Protein AF-A0A7C5J4J4-F1 (afdb_monomer)

Structure (mmCIF, N/CA/C/O backbone):
data_AF-A0A7C5J4J4-F1
#
_entry.id   AF-A0A7C5J4J4-F1
#
loop_
_atom_site.group_PDB
_atom_site.id
_atom_site.type_symbol
_atom_site.label_atom_id
_atom_site.label_alt_id
_atom_site.label_comp_id
_atom_site.label_asym_id
_atom_site.label_entity_id
_atom_site.label_seq_id
_atom_site.pdbx_PDB_ins_code
_atom_site.Cartn_x
_atom_site.Cartn_y
_atom_site.Cartn_z
_atom_site.occupancy
_atom_site.B_iso_or_equiv
_atom_site.auth_seq_id
_atom_site.auth_comp_id
_atom_site.auth_asym_id
_atom_site.auth_atom_id
_atom_site.pdbx_PDB_model_num
ATOM 1 N N . MET A 1 1 ? -58.102 -37.215 -26.855 1.00 43.25 1 MET A N 1
ATOM 2 C CA . MET A 1 1 ? -56.706 -36.743 -26.993 1.00 43.25 1 MET A CA 1
ATOM 3 C C . MET A 1 1 ? -56.483 -35.644 -25.962 1.00 43.25 1 MET A C 1
ATOM 5 O O . MET A 1 1 ? -57.198 -34.654 -25.987 1.00 43.25 1 MET A O 1
ATOM 9 N N . SER A 1 2 ? -55.624 -35.894 -24.970 1.00 41.25 2 SER A N 1
ATOM 10 C CA . SER A 1 2 ? -55.478 -35.087 -23.745 1.00 41.25 2 SER A CA 1
ATOM 11 C C . SER A 1 2 ? -54.616 -33.830 -23.929 1.00 41.25 2 SER A C 1
ATOM 13 O O . SER A 1 2 ? -53.498 -33.960 -24.422 1.00 41.25 2 SER A O 1
ATOM 15 N N . PRO A 1 3 ? -55.024 -32.660 -23.399 1.00 44.50 3 PRO A N 1
ATOM 16 C CA . PRO A 1 3 ? -54.128 -31.545 -23.130 1.00 44.50 3 PRO A CA 1
ATOM 17 C C . PRO A 1 3 ? -53.695 -31.617 -21.657 1.00 44.50 3 PRO A C 1
ATOM 19 O O . PRO A 1 3 ? -54.362 -31.111 -20.761 1.00 44.50 3 PRO A O 1
ATOM 22 N N . ARG A 1 4 ? -52.603 -32.326 -21.369 1.00 52.69 4 ARG A N 1
ATOM 23 C CA . ARG A 1 4 ? -52.049 -32.449 -20.006 1.00 52.69 4 ARG A CA 1
ATOM 24 C C . ARG A 1 4 ? -50.530 -32.305 -20.010 1.00 52.69 4 ARG A C 1
ATOM 26 O O . ARG A 1 4 ? -49.845 -33.197 -19.538 1.00 52.69 4 ARG A O 1
ATOM 33 N N . ARG A 1 5 ? -49.978 -31.220 -20.563 1.00 50.59 5 ARG A N 1
ATOM 34 C CA . ARG A 1 5 ? -48.541 -30.895 -20.423 1.00 50.59 5 ARG A CA 1
ATOM 35 C C . ARG A 1 5 ? -48.272 -29.400 -20.607 1.00 50.59 5 ARG A C 1
ATOM 37 O O . ARG A 1 5 ? -47.674 -29.035 -21.600 1.00 50.59 5 ARG A O 1
ATOM 44 N N . LEU A 1 6 ? -48.720 -28.533 -19.698 1.00 50.38 6 LEU A N 1
ATOM 45 C CA . LEU A 1 6 ? -48.271 -27.124 -19.698 1.00 50.38 6 LEU A CA 1
ATOM 46 C C . LEU A 1 6 ? -48.211 -26.464 -18.304 1.00 50.38 6 LEU A C 1
ATOM 48 O O . LEU A 1 6 ? -47.882 -25.291 -18.211 1.00 50.38 6 LEU A O 1
ATOM 52 N N . ALA A 1 7 ? -48.469 -27.190 -17.210 1.00 51.06 7 ALA A N 1
ATOM 53 C CA . ALA A 1 7 ? -48.623 -26.584 -15.877 1.00 51.06 7 ALA A CA 1
ATOM 54 C C . ALA A 1 7 ? -47.520 -26.938 -14.859 1.00 51.06 7 ALA A C 1
ATOM 56 O O . ALA A 1 7 ? -47.720 -26.753 -13.665 1.00 51.06 7 ALA A O 1
ATOM 57 N N . ALA A 1 8 ? -46.375 -27.476 -15.294 1.00 49.94 8 ALA A N 1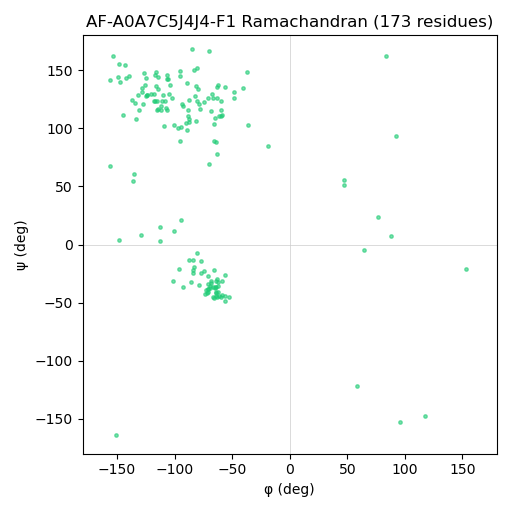
ATOM 58 C CA . ALA A 1 8 ? -45.341 -27.973 -14.371 1.00 49.94 8 ALA A CA 1
ATOM 59 C C . ALA A 1 8 ? -43.920 -27.450 -14.647 1.00 49.94 8 ALA A C 1
ATOM 61 O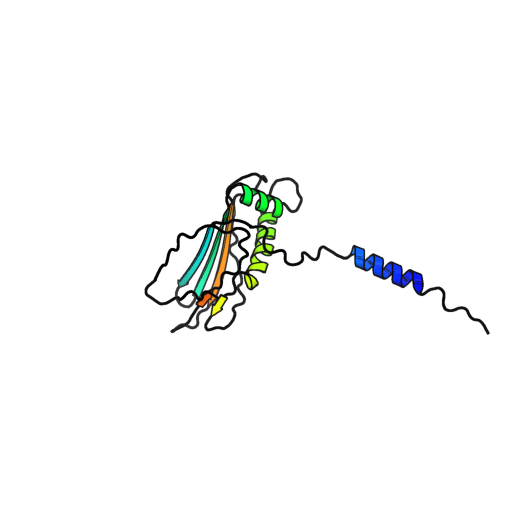 O . ALA A 1 8 ? -42.973 -27.929 -14.036 1.00 49.94 8 ALA A O 1
ATOM 62 N N . VAL A 1 9 ? -43.750 -26.484 -15.555 1.00 51.06 9 VAL A N 1
ATOM 63 C CA . VAL A 1 9 ? -42.422 -25.904 -15.854 1.00 51.06 9 VAL A CA 1
ATOM 64 C C . VAL A 1 9 ? -42.188 -24.603 -15.071 1.00 51.06 9 VAL A C 1
ATOM 66 O O . VAL A 1 9 ? -41.053 -24.223 -14.801 1.00 51.06 9 VAL A O 1
ATOM 69 N N . THR A 1 10 ? -43.261 -23.951 -14.623 1.00 53.16 10 THR A N 1
ATOM 70 C CA . THR A 1 10 ? -43.220 -22.622 -14.003 1.00 53.16 10 THR A CA 1
ATOM 71 C C . THR A 1 10 ? -42.603 -22.567 -12.594 1.00 53.16 10 THR A C 1
ATOM 73 O O . THR A 1 10 ? -41.836 -21.640 -12.352 1.00 53.16 10 THR A O 1
ATOM 76 N N . PRO A 1 11 ? -42.844 -23.509 -11.654 1.00 50.69 11 PRO A N 1
ATOM 77 C CA . PRO A 1 11 ? -42.285 -23.364 -10.306 1.00 50.69 11 PRO A CA 1
ATOM 78 C C . PRO A 1 11 ? -40.788 -23.708 -10.234 1.00 50.69 11 PRO A C 1
ATOM 80 O O . PRO A 1 11 ? -40.090 -23.183 -9.371 1.00 50.69 11 PRO A O 1
ATOM 83 N N . LEU A 1 12 ? -40.272 -24.536 -11.153 1.00 51.22 12 LEU A N 1
ATOM 84 C CA . LEU A 1 12 ? -38.855 -24.917 -11.176 1.00 51.22 12 LEU A CA 1
ATOM 85 C C . LEU A 1 12 ? -37.959 -23.744 -11.607 1.00 51.22 12 LEU A C 1
ATOM 87 O O . LEU A 1 12 ? -36.898 -23.539 -11.031 1.00 51.22 12 LEU A O 1
ATOM 91 N N . LEU A 1 13 ? -38.412 -22.935 -12.572 1.00 52.56 13 LEU A N 1
ATOM 92 C CA . LEU A 1 13 ? -37.690 -21.746 -13.041 1.00 52.56 13 LEU A CA 1
ATOM 93 C C . LEU A 1 13 ? -37.633 -20.629 -11.989 1.00 52.56 13 LEU A C 1
ATOM 95 O O . LEU A 1 13 ? -36.622 -19.935 -11.907 1.00 52.56 13 LEU A O 1
ATOM 99 N N . ILE A 1 14 ? -38.674 -20.497 -11.157 1.00 58.03 14 ILE A N 1
ATOM 100 C CA . ILE A 1 14 ? -38.716 -19.537 -10.039 1.00 58.03 14 ILE A CA 1
ATOM 101 C C . ILE A 1 14 ? -37.804 -20.005 -8.897 1.00 58.03 14 ILE A C 1
ATOM 103 O O . ILE A 1 14 ? -37.047 -19.211 -8.345 1.00 58.03 14 ILE A O 1
ATOM 107 N N . ALA A 1 15 ? -37.821 -21.301 -8.571 1.00 56.66 15 ALA A N 1
ATOM 108 C CA . ALA A 1 15 ? -36.940 -21.859 -7.548 1.00 56.66 15 ALA A CA 1
ATOM 109 C C . ALA A 1 15 ? -35.456 -21.770 -7.949 1.00 56.66 15 ALA A C 1
ATOM 111 O O . ALA A 1 15 ? -34.613 -21.486 -7.104 1.00 56.66 15 ALA A O 1
ATOM 112 N N . LEU A 1 16 ? -35.138 -21.948 -9.238 1.00 54.12 16 LEU A N 1
ATOM 113 C CA . LEU A 1 16 ? -33.765 -21.837 -9.736 1.00 54.12 16 LEU A CA 1
ATOM 114 C C . LEU A 1 16 ? -33.256 -20.384 -9.725 1.00 54.12 16 LEU A C 1
ATOM 116 O O . LEU A 1 16 ? -32.113 -20.147 -9.350 1.00 54.12 16 LEU A O 1
ATOM 120 N N . THR A 1 17 ? -34.101 -19.400 -10.060 1.00 57.69 17 THR A N 1
ATOM 121 C CA . THR A 1 17 ? -33.729 -17.973 -9.952 1.00 57.69 17 THR A CA 1
ATOM 122 C C . THR A 1 17 ? -33.597 -17.515 -8.498 1.00 57.69 17 THR A C 1
ATOM 124 O O . THR A 1 17 ? -32.663 -16.781 -8.185 1.00 57.69 17 THR A O 1
ATOM 127 N N . ALA A 1 18 ? -34.452 -17.996 -7.589 1.00 55.38 18 ALA A N 1
ATOM 128 C CA . ALA A 1 18 ? -34.319 -17.723 -6.156 1.00 55.38 18 ALA A CA 1
ATOM 129 C C . ALA A 1 18 ? -33.057 -18.365 -5.544 1.00 55.38 18 ALA A C 1
ATOM 131 O O . ALA A 1 18 ? -32.403 -17.750 -4.705 1.00 55.38 18 ALA A O 1
ATOM 132 N N . ALA A 1 19 ? -32.669 -19.564 -5.997 1.00 54.03 19 ALA A N 1
ATOM 133 C CA . ALA A 1 19 ? -31.436 -20.224 -5.565 1.00 54.03 19 ALA A CA 1
ATOM 134 C C . ALA A 1 19 ? -30.168 -19.518 -6.082 1.00 54.03 19 ALA A C 1
ATOM 136 O O . ALA A 1 19 ? -29.186 -19.430 -5.350 1.00 54.03 19 ALA A O 1
ATOM 137 N N . CYS A 1 20 ? -30.187 -18.954 -7.297 1.00 52.53 20 CYS A N 1
ATOM 138 C CA . CYS A 1 20 ? -29.080 -18.127 -7.793 1.00 52.53 20 CYS A CA 1
ATOM 139 C C . CYS A 1 20 ? -28.948 -16.793 -7.042 1.00 52.53 20 CYS A C 1
ATOM 141 O O . CYS A 1 20 ? -27.833 -16.315 -6.870 1.00 52.53 20 CYS A O 1
ATOM 143 N N . ALA A 1 21 ? -30.051 -16.209 -6.560 1.00 54.16 21 ALA A N 1
ATOM 144 C CA . ALA A 1 21 ? -30.009 -14.972 -5.776 1.00 54.16 21 ALA A CA 1
ATOM 145 C C . ALA A 1 21 ? -29.428 -15.170 -4.362 1.00 54.16 21 ALA A C 1
ATOM 147 O O . ALA A 1 21 ? -28.842 -14.247 -3.811 1.00 54.16 21 ALA A O 1
ATOM 148 N N . LEU A 1 22 ? -29.552 -16.374 -3.791 1.00 49.97 22 LEU A N 1
ATOM 149 C CA . LEU A 1 22 ? -28.975 -16.731 -2.484 1.00 49.97 22 LEU A CA 1
ATOM 150 C C . LEU A 1 22 ? -27.500 -17.163 -2.564 1.00 49.97 22 LEU A C 1
ATOM 152 O O . LEU A 1 22 ? -26.834 -17.237 -1.538 1.00 49.97 22 LEU A O 1
ATOM 156 N N . LEU A 1 23 ? -26.995 -17.440 -3.771 1.00 44.91 23 LEU A N 1
ATOM 157 C CA . LEU A 1 23 ? -25.585 -17.733 -4.061 1.00 44.91 23 LEU A CA 1
ATOM 158 C C . LEU A 1 23 ? -24.840 -16.525 -4.641 1.00 44.91 23 LEU A C 1
ATOM 160 O O . LEU A 1 23 ? -23.716 -16.671 -5.117 1.00 44.91 23 LEU A O 1
ATOM 164 N N . ALA A 1 24 ? -25.437 -15.333 -4.587 1.00 42.12 24 ALA A N 1
ATOM 165 C CA . ALA A 1 24 ? -24.690 -14.092 -4.709 1.00 42.12 24 ALA A CA 1
ATOM 166 C C . ALA A 1 24 ? -23.848 -13.913 -3.434 1.00 42.12 24 ALA A C 1
ATOM 168 O O . ALA A 1 24 ? -24.137 -13.067 -2.598 1.00 42.12 24 ALA A O 1
ATOM 169 N N . THR A 1 25 ? -22.831 -14.764 -3.262 1.00 37.22 25 THR A N 1
ATOM 170 C CA . THR A 1 25 ? -21.650 -14.431 -2.465 1.00 37.22 25 THR A CA 1
ATOM 171 C C . THR A 1 25 ? -21.201 -13.066 -2.930 1.00 37.22 25 THR A C 1
ATOM 173 O O . THR A 1 25 ? -21.056 -12.896 -4.145 1.00 37.22 25 THR A O 1
ATOM 176 N N . ASP A 1 26 ? -21.061 -12.127 -1.996 1.00 37.91 26 ASP A N 1
ATOM 177 C CA . ASP A 1 26 ? -20.695 -10.743 -2.253 1.00 37.91 26 ASP A CA 1
ATOM 178 C C . ASP A 1 26 ? -19.692 -10.668 -3.397 1.00 37.91 26 ASP A C 1
ATOM 180 O O . ASP A 1 26 ? -18.505 -10.972 -3.262 1.00 37.91 26 ASP A O 1
ATOM 184 N N . ALA A 1 27 ? -20.192 -10.282 -4.569 1.00 32.53 27 ALA A N 1
ATOM 185 C CA . ALA A 1 27 ? -19.335 -9.724 -5.579 1.00 32.53 27 ALA A CA 1
ATOM 186 C C . ALA A 1 27 ? -18.878 -8.413 -4.949 1.00 32.53 27 ALA A C 1
ATOM 188 O O . ALA A 1 27 ? -19.565 -7.398 -5.067 1.00 32.53 27 ALA A O 1
ATOM 189 N N . SER A 1 28 ? -17.769 -8.474 -4.205 1.00 37.94 28 SER A N 1
ATOM 190 C CA . SER A 1 28 ? -17.008 -7.316 -3.761 1.00 37.94 28 SER A CA 1
ATOM 191 C C . SER A 1 28 ? -16.498 -6.653 -5.034 1.00 37.94 28 SER A C 1
ATOM 193 O O . SER A 1 28 ? -15.405 -6.907 -5.540 1.00 37.94 28 SER A O 1
ATOM 195 N N . ALA A 1 29 ? -17.418 -5.930 -5.665 1.00 31.62 29 ALA A N 1
ATOM 196 C CA . ALA A 1 29 ? -17.226 -5.168 -6.869 1.00 31.62 29 ALA A CA 1
ATOM 197 C C . ALA A 1 29 ? -16.142 -4.170 -6.525 1.00 31.62 29 ALA A C 1
ATOM 199 O O . ALA A 1 29 ? -16.413 -3.323 -5.688 1.00 31.62 29 ALA A O 1
ATOM 200 N N . HIS A 1 30 ? -14.950 -4.331 -7.107 1.00 36.91 30 HIS A N 1
ATOM 201 C CA . HIS A 1 30 ? -13.757 -3.500 -6.930 1.00 36.91 30 HIS A CA 1
ATOM 202 C C . HIS A 1 30 ? -14.065 -2.115 -6.346 1.00 36.91 30 HIS A C 1
ATOM 204 O O . HIS A 1 30 ? -14.254 -1.133 -7.067 1.00 36.91 30 HIS A O 1
ATOM 210 N N . VAL A 1 31 ? -14.157 -2.044 -5.017 1.00 30.47 31 VAL A N 1
ATOM 211 C CA . VAL A 1 31 ? -14.294 -0.785 -4.305 1.00 30.47 31 VAL A CA 1
ATOM 212 C C . VAL A 1 31 ? -12.858 -0.404 -4.037 1.00 30.47 31 VAL A C 1
ATOM 214 O O . VAL A 1 31 ? -12.215 -1.040 -3.207 1.00 30.47 31 VAL A O 1
ATOM 217 N N . GLY A 1 32 ? -12.336 0.568 -4.793 1.00 42.25 32 GLY A N 1
ATOM 218 C CA . GLY A 1 32 ? -10.991 1.104 -4.573 1.00 42.25 32 GLY A CA 1
ATOM 219 C C . GLY A 1 32 ? -10.729 1.247 -3.075 1.00 42.25 32 GLY A C 1
ATOM 220 O O . GLY A 1 32 ? -11.640 1.668 -2.349 1.00 42.25 32 GLY A O 1
ATOM 221 N N . HIS A 1 33 ? -9.544 0.807 -2.651 1.00 53.12 33 HIS A N 1
ATOM 222 C CA . HIS A 1 33 ? -9.173 0.497 -1.268 1.00 53.12 33 HIS A CA 1
ATOM 223 C C . HIS A 1 33 ? -9.792 1.453 -0.218 1.00 53.12 33 HIS A C 1
ATOM 225 O O . HIS A 1 33 ? -9.991 2.648 -0.464 1.00 53.12 33 HIS A O 1
ATOM 231 N N . VAL A 1 34 ? -10.073 0.967 0.997 1.00 57.97 34 VAL A N 1
ATOM 232 C CA . VAL A 1 34 ? -10.702 1.771 2.077 1.00 57.97 34 VAL A CA 1
ATOM 233 C C . VAL A 1 34 ? -9.900 3.043 2.406 1.00 57.97 34 VAL A C 1
ATOM 235 O O . VAL A 1 34 ? -10.473 4.067 2.798 1.00 57.97 34 VAL A O 1
ATOM 238 N N . ILE A 1 35 ? -8.591 3.001 2.143 1.00 62.44 35 ILE A N 1
ATOM 239 C CA . ILE A 1 35 ? -7.627 4.070 2.387 1.00 62.44 35 ILE A CA 1
ATOM 240 C C . ILE A 1 35 ? -8.022 5.338 1.627 1.00 62.44 35 ILE A C 1
ATOM 242 O O . ILE A 1 35 ? -7.963 5.424 0.403 1.00 62.44 35 ILE A O 1
ATOM 246 N N . SER A 1 36 ? -8.423 6.357 2.373 1.00 63.31 36 SER A N 1
ATOM 247 C CA . SER A 1 36 ? -8.818 7.659 1.835 1.00 63.31 36 SER A CA 1
ATOM 248 C C . SER A 1 36 ? -7.711 8.706 1.984 1.00 63.31 36 SER A C 1
ATOM 250 O O . SER A 1 36 ? -7.606 9.599 1.139 1.00 63.31 36 SER A O 1
ATOM 252 N N . ARG A 1 37 ? -6.886 8.602 3.038 1.00 68.19 37 ARG A N 1
ATOM 253 C CA . ARG A 1 37 ? -5.769 9.507 3.354 1.00 68.19 37 ARG A CA 1
ATOM 254 C C . ARG A 1 37 ? -4.532 8.722 3.793 1.00 68.19 37 ARG A C 1
ATOM 256 O O . ARG A 1 37 ? -4.588 7.991 4.772 1.00 68.19 37 ARG A O 1
ATOM 263 N N . ALA A 1 38 ? -3.408 8.931 3.118 1.00 74.44 38 ALA A N 1
ATOM 264 C CA . ALA A 1 38 ? -2.130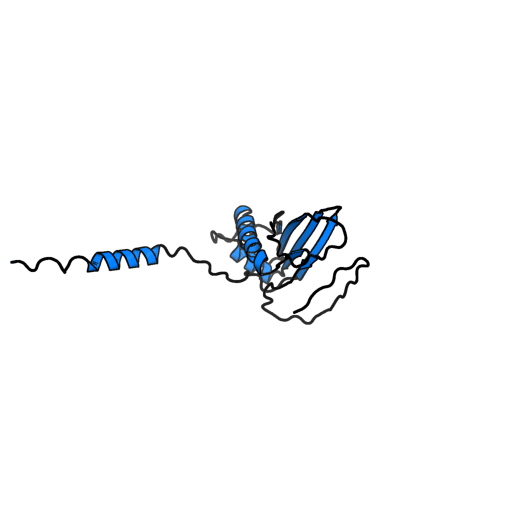 8.327 3.479 1.00 74.44 38 ALA A CA 1
ATOM 265 C C . ALA A 1 38 ? -0.975 9.247 3.081 1.00 74.44 38 ALA A C 1
ATOM 267 O O . ALA A 1 38 ? -1.022 9.868 2.015 1.00 74.44 38 ALA A O 1
ATOM 268 N N . GLU A 1 39 ? 0.083 9.277 3.886 1.00 78.31 39 GLU A N 1
ATOM 269 C CA . GLU A 1 39 ? 1.409 9.578 3.357 1.00 78.31 39 GLU A CA 1
ATOM 270 C C . GLU A 1 39 ? 1.857 8.372 2.534 1.00 78.31 39 GLU A C 1
ATOM 272 O O . GLU A 1 39 ? 1.810 7.236 3.005 1.00 78.31 39 GLU A O 1
ATOM 277 N N . ARG A 1 40 ? 2.240 8.612 1.280 1.00 83.81 40 ARG A N 1
ATOM 278 C CA . ARG A 1 40 ? 2.592 7.562 0.323 1.00 83.81 40 ARG A CA 1
ATOM 279 C C . ARG A 1 40 ? 4.038 7.711 -0.094 1.00 83.81 40 ARG A C 1
ATOM 281 O O . ARG A 1 40 ? 4.445 8.776 -0.556 1.00 83.81 40 ARG A O 1
ATOM 288 N N . TYR A 1 41 ? 4.771 6.613 -0.012 1.00 83.94 41 TYR A N 1
ATOM 289 C CA . TYR A 1 41 ? 6.132 6.514 -0.500 1.00 83.94 41 TYR A CA 1
ATOM 290 C C . TYR A 1 41 ? 6.245 5.361 -1.496 1.00 83.94 41 TYR A C 1
ATOM 292 O O . TYR A 1 41 ? 5.823 4.240 -1.213 1.00 83.94 41 TYR A O 1
ATOM 300 N N . ILE A 1 42 ? 6.808 5.657 -2.670 1.00 86.56 42 ILE A N 1
ATOM 301 C CA . ILE A 1 42 ? 7.162 4.664 -3.684 1.00 86.56 42 ILE A CA 1
ATOM 302 C C . ILE A 1 42 ? 8.673 4.723 -3.856 1.00 86.56 42 ILE A C 1
ATOM 304 O O . ILE A 1 42 ? 9.226 5.784 -4.156 1.00 86.56 42 ILE A O 1
AT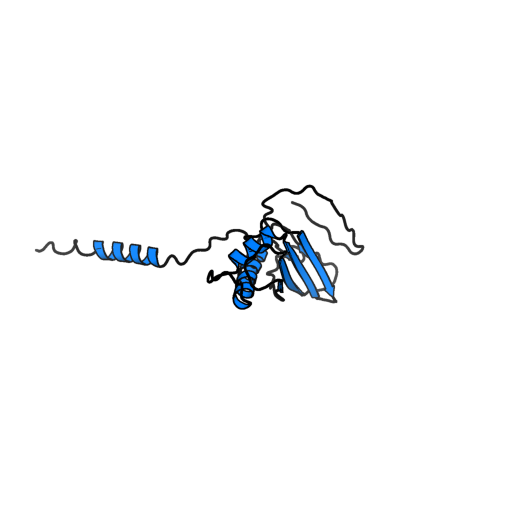OM 308 N N . LYS A 1 43 ? 9.334 3.584 -3.672 1.00 88.25 43 LYS A N 1
ATOM 309 C CA . LYS A 1 43 ? 10.779 3.440 -3.847 1.00 88.25 43 LYS A CA 1
ATOM 310 C C . LYS A 1 43 ? 11.068 2.477 -4.980 1.00 88.25 43 LYS A C 1
ATOM 312 O O . LYS A 1 43 ? 10.467 1.411 -5.014 1.00 88.25 43 LYS A O 1
ATOM 317 N N . LEU A 1 44 ? 12.018 2.822 -5.840 1.00 87.81 44 LEU A N 1
ATOM 318 C CA . LEU A 1 44 ? 12.624 1.902 -6.795 1.00 87.81 44 LEU A CA 1
ATOM 319 C C . LEU A 1 44 ? 14.102 1.754 -6.430 1.00 87.81 44 LEU A C 1
ATOM 321 O O . LEU A 1 44 ? 14.851 2.728 -6.488 1.00 87.81 44 LEU A O 1
ATOM 325 N N . ASP A 1 45 ? 14.496 0.549 -6.040 1.00 89.25 45 ASP A N 1
ATOM 326 C CA . ASP A 1 45 ? 15.889 0.155 -5.846 1.00 89.25 45 ASP A CA 1
ATOM 327 C C . ASP A 1 45 ? 16.310 -0.752 -7.008 1.00 89.25 45 ASP A C 1
ATOM 329 O O . ASP A 1 45 ? 15.522 -1.584 -7.453 1.00 89.25 45 ASP A O 1
ATOM 333 N N . VAL A 1 46 ? 17.548 -0.617 -7.481 1.00 87.44 46 VAL A N 1
ATOM 334 C CA . VAL A 1 46 ? 18.127 -1.495 -8.508 1.00 87.44 46 VAL A CA 1
ATOM 335 C C . VAL A 1 46 ? 19.424 -2.082 -7.970 1.00 87.44 46 VAL A C 1
ATOM 337 O O . VAL A 1 46 ? 20.288 -1.338 -7.502 1.00 87.44 46 VAL A O 1
ATOM 340 N N . ASP A 1 47 ? 19.549 -3.404 -8.038 1.00 83.69 47 ASP A N 1
ATOM 341 C CA . ASP A 1 47 ? 20.755 -4.147 -7.679 1.00 83.69 47 ASP A CA 1
ATOM 342 C C . ASP A 1 47 ? 21.072 -5.178 -8.770 1.00 83.69 47 ASP A C 1
ATOM 344 O O . ASP A 1 47 ? 20.365 -6.170 -8.954 1.00 83.69 47 ASP A O 1
ATOM 348 N N . GLY A 1 48 ? 22.127 -4.915 -9.542 1.00 87.19 48 GLY A N 1
ATOM 349 C CA . GLY A 1 48 ? 22.479 -5.723 -10.708 1.00 87.19 48 GLY A CA 1
ATOM 350 C C . GLY A 1 48 ? 21.345 -5.780 -11.736 1.00 87.19 48 GLY A C 1
ATOM 351 O O . GLY A 1 48 ? 20.909 -4.748 -12.238 1.00 87.19 48 GLY A O 1
ATOM 352 N N . TYR A 1 49 ? 20.888 -6.995 -12.038 1.00 89.62 49 TYR A N 1
ATOM 353 C CA . TYR A 1 49 ? 19.806 -7.280 -12.989 1.00 89.62 49 TYR A CA 1
ATOM 354 C C . TYR A 1 49 ? 18.439 -7.410 -12.306 1.00 89.62 49 TYR A C 1
ATOM 356 O O . TYR A 1 49 ? 17.531 -8.027 -12.848 1.00 89.62 49 TYR A O 1
ATOM 364 N N . GLN A 1 50 ? 18.278 -6.861 -11.103 1.00 90.62 50 GLN A N 1
ATOM 365 C CA . GLN A 1 50 ? 17.016 -6.910 -10.379 1.00 90.62 50 GLN A CA 1
ATOM 366 C C . GLN A 1 50 ? 16.593 -5.516 -9.930 1.00 90.62 50 GLN A C 1
ATOM 368 O O . GLN A 1 50 ? 17.372 -4.755 -9.355 1.00 90.62 50 GLN A O 1
ATOM 373 N N . ALA A 1 51 ? 15.319 -5.212 -10.143 1.00 91.12 51 ALA A N 1
ATOM 374 C CA . ALA A 1 51 ? 14.653 -4.049 -9.593 1.00 91.12 51 ALA A CA 1
ATOM 375 C C . ALA A 1 51 ? 13.702 -4.458 -8.462 1.00 91.12 51 ALA A C 1
ATOM 377 O O . ALA A 1 51 ? 13.058 -5.511 -8.495 1.00 91.12 51 ALA A O 1
ATOM 378 N N . ARG A 1 52 ? 13.585 -3.590 -7.457 1.00 93.75 52 ARG A N 1
ATOM 379 C CA . ARG A 1 52 ? 12.690 -3.731 -6.308 1.00 93.75 52 ARG A CA 1
ATOM 380 C C . ARG A 1 52 ? 11.853 -2.469 -6.161 1.00 93.75 52 ARG A C 1
ATOM 382 O O . ARG A 1 52 ? 12.397 -1.388 -5.952 1.00 93.75 52 ARG A O 1
ATOM 389 N N . VAL A 1 53 ? 10.535 -2.623 -6.214 1.00 92.88 53 VAL A N 1
ATOM 390 C CA . VAL A 1 53 ? 9.571 -1.553 -5.945 1.00 92.88 53 VAL A CA 1
ATOM 391 C C . VAL A 1 53 ? 8.997 -1.744 -4.551 1.00 92.88 53 VAL A C 1
ATOM 393 O O . VAL A 1 53 ? 8.477 -2.812 -4.241 1.00 92.88 53 VAL A O 1
ATOM 396 N N . VAL A 1 54 ? 9.077 -0.711 -3.717 1.00 93.56 54 VAL A N 1
ATOM 397 C CA . VAL A 1 54 ? 8.444 -0.669 -2.393 1.00 93.56 54 VAL A CA 1
ATOM 398 C C . VAL A 1 54 ? 7.307 0.328 -2.433 1.00 93.56 54 VAL A C 1
ATOM 400 O O . VAL A 1 54 ? 7.520 1.475 -2.830 1.00 93.56 54 VAL A O 1
ATOM 403 N N . LEU A 1 55 ? 6.130 -0.092 -1.986 1.00 92.75 55 LEU A N 1
ATOM 404 C CA . LEU A 1 55 ? 5.007 0.787 -1.705 1.00 92.75 55 LEU A CA 1
ATOM 405 C C . LEU A 1 55 ? 4.776 0.799 -0.201 1.00 92.75 55 LEU A C 1
ATOM 407 O O . LEU A 1 55 ? 4.466 -0.239 0.373 1.00 92.75 55 LEU A O 1
ATOM 411 N N . SER A 1 56 ? 4.888 1.974 0.408 1.00 91.00 56 SER A N 1
ATOM 412 C CA . SER A 1 56 ? 4.644 2.177 1.834 1.00 91.00 56 SER A CA 1
ATOM 413 C C . SER A 1 56 ? 3.585 3.261 2.017 1.00 91.00 56 SER A C 1
ATOM 415 O O . SER A 1 56 ? 3.676 4.341 1.417 1.00 91.00 56 SER A O 1
ATOM 417 N N . LEU A 1 57 ? 2.560 2.961 2.810 1.00 91.44 57 LEU A N 1
ATOM 418 C CA . LEU A 1 57 ? 1.493 3.877 3.192 1.00 91.44 57 LEU A CA 1
ATOM 419 C C . LEU A 1 57 ? 1.516 4.068 4.705 1.00 91.44 57 LEU A C 1
ATOM 421 O O . LEU A 1 57 ? 1.354 3.105 5.450 1.00 91.44 57 LEU A O 1
ATOM 425 N N . THR A 1 58 ? 1.641 5.316 5.147 1.00 89.19 58 THR A N 1
ATOM 426 C CA . THR A 1 58 ? 1.487 5.692 6.556 1.00 89.19 58 THR A CA 1
ATOM 427 C C . THR A 1 58 ? 0.184 6.454 6.728 1.00 89.19 58 THR A C 1
ATOM 429 O O . THR A 1 58 ? -0.066 7.463 6.066 1.00 89.19 58 THR A O 1
ATOM 432 N N . LEU A 1 59 ? -0.666 5.962 7.618 1.00 89.50 59 LEU A N 1
ATOM 433 C CA . LEU A 1 59 ? -2.007 6.470 7.855 1.00 89.50 59 LEU A CA 1
ATOM 434 C C . LEU A 1 59 ? -2.061 7.227 9.182 1.00 89.50 59 LEU A C 1
ATOM 436 O O . LEU A 1 59 ? -1.460 6.821 10.178 1.00 89.50 59 LEU A O 1
ATOM 440 N N . GLY A 1 60 ? -2.832 8.314 9.213 1.00 89.25 60 GLY A N 1
ATOM 441 C CA . GLY A 1 60 ? -3.166 8.991 10.467 1.00 89.25 60 GLY A CA 1
ATOM 442 C C . GLY A 1 60 ? -4.129 8.160 11.333 1.00 89.25 60 GLY A C 1
ATOM 443 O O . GLY A 1 60 ? -4.761 7.239 10.818 1.00 89.25 60 GLY A O 1
ATOM 444 N N . PRO A 1 61 ? -4.316 8.504 12.623 1.00 93.62 61 PRO A N 1
ATOM 445 C CA . PRO A 1 61 ? -5.077 7.686 13.572 1.00 93.62 61 PRO A CA 1
ATOM 446 C C . PRO A 1 61 ? -6.491 7.280 13.141 1.00 93.62 61 PRO A C 1
ATOM 448 O O . PRO A 1 61 ? -6.870 6.120 13.281 1.00 93.62 61 PRO A O 1
ATOM 451 N N . ASP A 1 62 ? -7.271 8.218 12.603 1.00 92.75 62 ASP A N 1
ATOM 452 C CA . ASP A 1 62 ? -8.654 7.945 12.195 1.00 92.75 62 ASP A CA 1
ATOM 453 C C . ASP A 1 62 ? -8.734 7.056 10.954 1.00 92.75 62 ASP A C 1
ATOM 455 O O . ASP A 1 62 ? -9.651 6.250 10.820 1.00 92.75 62 ASP A O 1
ATOM 459 N N . GLU A 1 63 ? -7.779 7.204 10.037 1.00 90.06 63 GLU A N 1
ATOM 460 C CA . GLU A 1 63 ? -7.674 6.324 8.878 1.00 90.06 63 GLU A CA 1
ATOM 461 C C . GLU A 1 63 ? -7.185 4.939 9.293 1.00 90.06 63 GLU A C 1
ATOM 463 O O . GLU A 1 63 ? -7.749 3.945 8.849 1.00 90.06 63 GLU A O 1
ATOM 468 N N . GLY A 1 64 ? -6.198 4.872 10.189 1.00 94.25 64 GLY A N 1
ATOM 469 C CA . GLY A 1 64 ? -5.720 3.616 10.753 1.00 94.25 64 GLY A CA 1
ATOM 470 C C . GLY A 1 64 ? -6.850 2.829 11.405 1.00 94.25 64 GLY A C 1
ATOM 471 O O . GLY A 1 64 ? -7.009 1.656 11.095 1.00 94.25 64 GLY A O 1
ATOM 472 N N . ARG A 1 65 ? -7.723 3.483 12.188 1.00 96.31 65 ARG A N 1
ATOM 473 C CA . ARG A 1 65 ? -8.940 2.836 12.705 1.00 96.31 65 ARG A CA 1
ATOM 474 C C . ARG A 1 65 ? -9.813 2.269 11.588 1.00 96.31 65 ARG A C 1
ATOM 476 O O . ARG A 1 65 ? -10.221 1.128 11.697 1.00 96.31 65 ARG A O 1
ATOM 483 N N . ARG A 1 66 ? -10.102 3.042 10.536 1.00 94.12 66 ARG A N 1
ATOM 484 C CA . ARG A 1 66 ? -10.958 2.580 9.427 1.00 94.12 66 ARG A CA 1
ATOM 485 C C . ARG A 1 66 ? -10.374 1.383 8.688 1.00 94.12 66 ARG A C 1
ATOM 487 O O . ARG A 1 66 ? -11.121 0.530 8.231 1.00 94.12 66 ARG A O 1
ATOM 494 N N . VAL A 1 67 ? -9.052 1.338 8.545 1.00 94.25 67 VAL A N 1
ATOM 495 C CA . VAL A 1 67 ? -8.373 0.190 7.941 1.00 94.25 67 VAL A CA 1
ATOM 496 C C . VAL A 1 67 ? -8.372 -1.007 8.885 1.00 94.25 67 VAL A C 1
ATOM 498 O O . VAL A 1 67 ? -8.610 -2.111 8.420 1.00 94.25 67 VAL A O 1
ATOM 501 N N . LEU A 1 68 ? -8.181 -0.806 10.191 1.00 97.50 68 LEU A N 1
ATOM 502 C CA . LEU A 1 68 ? -8.337 -1.874 11.181 1.00 97.50 68 LEU A CA 1
ATOM 503 C C . LEU A 1 68 ? -9.773 -2.423 11.192 1.00 97.50 68 LEU A C 1
ATOM 505 O O . LEU A 1 68 ? -9.940 -3.627 11.131 1.00 97.50 68 LEU A O 1
ATOM 509 N N . GLU A 1 69 ? -10.796 -1.561 11.163 1.00 97.44 69 GLU A N 1
ATOM 510 C CA . GLU A 1 69 ? -12.215 -1.953 11.030 1.00 97.44 69 GLU A CA 1
ATOM 511 C C . GLU A 1 69 ? -12.488 -2.739 9.738 1.00 97.44 69 GLU A C 1
ATOM 513 O O . GLU A 1 69 ? -13.395 -3.558 9.700 1.00 97.44 69 GLU A O 1
ATOM 518 N N . ALA A 1 70 ? -11.744 -2.462 8.664 1.00 95.19 70 ALA A N 1
ATOM 519 C CA . ALA A 1 70 ? -11.869 -3.188 7.403 1.00 95.19 70 ALA A CA 1
ATOM 520 C C . ALA A 1 70 ? -11.061 -4.493 7.369 1.00 95.19 70 ALA A C 1
ATOM 522 O O . ALA A 1 70 ? -11.344 -5.346 6.533 1.00 95.19 70 ALA A O 1
ATOM 523 N N . ALA A 1 71 ? -10.034 -4.611 8.213 1.00 96.50 71 ALA A N 1
ATOM 524 C CA . ALA A 1 71 ? -9.226 -5.814 8.357 1.00 96.50 71 ALA A CA 1
ATOM 525 C C . ALA A 1 71 ? -9.850 -6.808 9.349 1.00 96.50 71 ALA A C 1
ATOM 527 O O . ALA A 1 71 ? -9.691 -7.999 9.140 1.00 96.50 71 ALA A O 1
ATOM 528 N N . ASP A 1 72 ? -10.554 -6.324 10.377 1.00 97.88 72 ASP A N 1
ATOM 529 C CA . ASP A 1 72 ? -11.349 -7.099 11.343 1.00 97.88 72 ASP A CA 1
ATOM 530 C C . ASP A 1 72 ? -12.521 -7.796 10.625 1.00 97.88 72 ASP A C 1
ATOM 532 O O . ASP A 1 72 ? -13.596 -7.222 10.431 1.00 97.88 72 ASP A O 1
ATOM 536 N N . GLU A 1 73 ? -12.270 -9.006 10.120 1.00 95.50 73 GLU A N 1
ATOM 537 C CA . GLU A 1 73 ? -13.179 -9.736 9.233 1.00 95.50 73 GLU A CA 1
ATOM 538 C C . GLU A 1 73 ? -14.310 -10.385 10.033 1.00 95.50 73 GLU A C 1
ATOM 540 O O . GLU A 1 73 ? -15.448 -10.458 9.555 1.00 95.50 73 GLU A O 1
ATOM 545 N N . ASP A 1 74 ? -14.012 -10.844 11.252 1.00 97.06 74 ASP A N 1
ATOM 546 C CA . ASP A 1 74 ? -15.006 -11.449 12.136 1.00 97.06 74 ASP A CA 1
ATOM 547 C C . ASP A 1 74 ? -15.752 -10.434 13.025 1.00 97.06 74 ASP A C 1
ATOM 549 O O . ASP A 1 74 ? -16.842 -10.744 13.531 1.00 97.06 74 ASP A O 1
ATOM 553 N N . GLY A 1 75 ? -15.255 -9.197 13.108 1.00 97.69 75 GLY A N 1
ATOM 554 C CA . GLY A 1 75 ? -15.912 -8.067 13.754 1.00 97.69 75 GLY A CA 1
ATOM 555 C C . GLY A 1 75 ? -15.830 -8.104 15.279 1.00 97.69 75 GLY A C 1
ATOM 556 O O . GLY A 1 75 ? -16.714 -7.544 15.944 1.00 97.69 75 GLY A O 1
ATOM 557 N N . ASP A 1 76 ? -14.840 -8.794 15.850 1.00 98.25 76 ASP A N 1
ATOM 558 C CA . ASP A 1 76 ? -14.667 -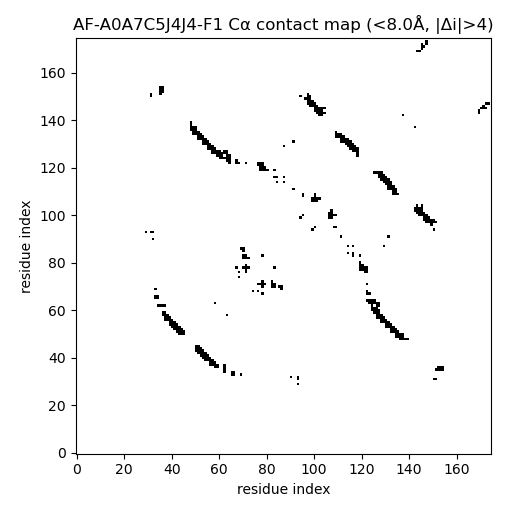8.919 17.298 1.00 98.25 76 ASP A CA 1
ATOM 559 C C . ASP A 1 76 ? -13.980 -7.699 17.949 1.00 98.25 76 ASP A C 1
ATOM 561 O O . ASP A 1 76 ? -13.979 -7.557 19.180 1.00 98.25 76 ASP A O 1
ATOM 565 N N . GLY A 1 77 ? -13.498 -6.760 17.129 1.00 98.25 77 GLY A N 1
ATOM 566 C CA . GLY A 1 77 ? -12.818 -5.544 17.551 1.00 98.25 77 GLY A CA 1
ATOM 567 C C . GLY A 1 77 ? -11.307 -5.700 17.735 1.00 98.25 77 GLY A C 1
ATOM 568 O O . GLY A 1 77 ? -10.671 -4.755 18.216 1.00 98.25 77 GLY A O 1
ATOM 569 N N . GLU A 1 78 ? -10.713 -6.832 17.364 1.00 98.50 78 GLU A N 1
ATOM 570 C CA . GLU A 1 78 ? -9.278 -7.109 17.407 1.00 98.50 78 GLU A CA 1
ATOM 571 C C . GLU A 1 78 ? -8.799 -7.688 16.072 1.00 98.50 78 GLU A C 1
ATOM 573 O O . GLU A 1 78 ? -9.092 -8.817 15.715 1.00 98.50 78 GLU A O 1
ATOM 578 N N . VAL A 1 79 ? -7.930 -6.964 15.364 1.00 98.56 79 VAL A N 1
ATOM 579 C CA . VAL A 1 79 ? -7.330 -7.501 14.138 1.00 98.56 79 VAL A CA 1
ATOM 580 C C . VAL A 1 79 ? -6.271 -8.534 14.500 1.00 98.56 79 VAL A C 1
ATOM 582 O O . VAL A 1 79 ? -5.286 -8.222 15.177 1.00 98.56 79 VAL A O 1
ATOM 585 N N . THR A 1 80 ? -6.426 -9.754 14.006 1.00 98.44 80 THR A N 1
ATOM 586 C CA . THR A 1 80 ? -5.420 -10.813 14.077 1.00 98.44 80 THR A CA 1
ATOM 587 C C . THR A 1 80 ? -4.406 -10.710 12.935 1.00 98.44 80 THR A C 1
ATOM 589 O O . THR A 1 80 ? -4.577 -9.992 11.951 1.00 98.44 80 THR A O 1
ATOM 592 N N . ARG A 1 81 ? -3.305 -11.470 13.020 1.00 97.94 81 ARG A N 1
ATOM 593 C CA . ARG A 1 81 ? -2.341 -11.534 11.908 1.00 97.94 81 ARG A CA 1
ATOM 594 C C . ARG A 1 81 ? -2.938 -12.150 10.642 1.00 97.94 81 ARG A C 1
ATOM 596 O O . ARG A 1 81 ? -2.606 -11.698 9.558 1.00 97.94 81 ARG A O 1
ATOM 603 N N . ALA A 1 82 ? -3.810 -13.148 10.780 1.00 97.75 82 ALA A N 1
ATOM 604 C CA . ALA A 1 82 ? -4.442 -13.788 9.629 1.00 97.75 82 ALA A CA 1
ATOM 605 C C . ALA A 1 82 ? -5.343 -12.805 8.865 1.00 97.75 82 ALA A C 1
ATOM 607 O O . ALA A 1 82 ? -5.303 -12.760 7.641 1.00 97.75 82 ALA A O 1
ATOM 608 N N . GLU A 1 83 ? -6.084 -11.981 9.597 1.00 98.12 83 GLU A N 1
ATOM 609 C CA . GLU A 1 83 ? -6.915 -10.903 9.059 1.00 98.12 83 GLU A CA 1
ATOM 610 C C . GLU A 1 83 ? -6.098 -9.788 8.409 1.00 98.12 83 GLU A C 1
ATOM 612 O O . GLU A 1 83 ? -6.385 -9.379 7.286 1.00 98.12 83 GLU A O 1
ATOM 617 N N . ALA A 1 84 ? -5.016 -9.346 9.058 1.00 97.38 84 ALA A N 1
ATOM 618 C CA . ALA A 1 84 ? -4.093 -8.381 8.465 1.00 97.38 84 ALA A CA 1
ATOM 619 C C . ALA A 1 84 ? -3.484 -8.906 7.148 1.00 97.38 84 ALA A C 1
ATOM 621 O O . ALA A 1 84 ? -3.432 -8.180 6.153 1.00 97.38 84 ALA A O 1
ATOM 622 N N . ASP A 1 85 ? -3.068 -10.176 7.118 1.00 96.12 85 ASP A N 1
ATOM 623 C CA . ASP A 1 85 ? -2.535 -10.826 5.917 1.00 96.12 85 ASP A CA 1
ATOM 624 C C . ASP A 1 85 ? -3.605 -10.933 4.813 1.00 96.12 85 ASP A C 1
ATOM 626 O O . ASP A 1 85 ? -3.316 -10.666 3.643 1.00 96.12 85 ASP A O 1
ATOM 630 N N . ALA A 1 86 ? -4.850 -11.273 5.167 1.00 95.38 86 ALA A N 1
ATOM 631 C CA . ALA A 1 86 ? -5.975 -11.335 4.233 1.00 95.38 86 ALA A CA 1
ATOM 632 C C . ALA A 1 86 ? -6.304 -9.954 3.641 1.00 95.38 86 ALA A C 1
ATOM 634 O O . ALA A 1 86 ? -6.439 -9.815 2.420 1.00 95.38 86 ALA A O 1
ATOM 635 N N . TYR A 1 87 ? -6.337 -8.917 4.481 1.00 94.81 87 TYR A N 1
ATOM 636 C CA . TYR A 1 87 ? -6.530 -7.534 4.056 1.00 94.81 87 TYR A CA 1
ATOM 637 C C . TYR A 1 87 ? -5.426 -7.081 3.088 1.00 94.81 87 TYR A C 1
ATOM 639 O O . TYR A 1 87 ? -5.708 -6.504 2.036 1.00 94.81 87 TYR A O 1
ATOM 647 N N . LEU A 1 88 ? -4.156 -7.375 3.389 1.00 94.81 88 LEU A N 1
ATOM 648 C CA . LEU A 1 88 ? -3.028 -7.045 2.510 1.00 94.81 88 LEU A CA 1
ATOM 649 C C . LEU A 1 88 ? -3.079 -7.810 1.185 1.00 94.81 88 LEU A C 1
ATOM 651 O O . LEU A 1 88 ? -2.752 -7.242 0.143 1.00 94.81 88 LEU A O 1
ATOM 655 N N . ALA A 1 89 ? -3.498 -9.075 1.191 1.00 93.00 89 ALA A N 1
ATOM 656 C CA . ALA A 1 89 ? -3.686 -9.845 -0.037 1.00 93.00 89 ALA A CA 1
ATOM 657 C C . ALA A 1 89 ? -4.774 -9.221 -0.928 1.00 93.00 89 ALA A C 1
ATOM 659 O O . ALA A 1 89 ? -4.598 -9.097 -2.141 1.00 93.00 89 ALA A O 1
ATOM 660 N N . GLN A 1 90 ? -5.874 -8.758 -0.329 1.00 90.44 90 GLN A N 1
ATOM 661 C CA . GLN A 1 90 ? -6.918 -8.040 -1.056 1.00 90.44 90 GLN A CA 1
ATOM 662 C C . GLN A 1 90 ? -6.415 -6.694 -1.594 1.00 90.44 90 GLN A C 1
ATOM 664 O O . GLN A 1 90 ? -6.647 -6.366 -2.757 1.00 90.44 90 GLN A O 1
ATOM 669 N N . TRP A 1 91 ? -5.707 -5.921 -0.768 1.00 90.00 91 TRP A N 1
ATOM 670 C CA . TRP A 1 91 ? -5.148 -4.630 -1.163 1.00 90.00 91 TRP A CA 1
ATOM 671 C C . TRP A 1 91 ? -4.114 -4.770 -2.285 1.00 90.00 91 TRP A C 1
ATOM 673 O O . TRP A 1 91 ? -4.169 -4.050 -3.275 1.00 90.00 91 TRP A O 1
ATOM 683 N N . THR A 1 92 ? -3.201 -5.736 -2.195 1.00 92.12 92 THR A N 1
ATOM 684 C CA . THR A 1 92 ? -2.186 -5.962 -3.237 1.00 92.12 92 THR A CA 1
ATOM 685 C C . THR A 1 92 ? -2.776 -6.369 -4.580 1.00 92.12 92 THR A C 1
ATOM 687 O O . THR A 1 92 ? -2.211 -6.018 -5.617 1.00 92.12 92 THR A O 1
ATOM 690 N N . ALA A 1 93 ? -3.930 -7.040 -4.590 1.00 90.06 93 ALA A N 1
ATOM 691 C CA . ALA A 1 93 ? -4.629 -7.371 -5.825 1.00 90.06 93 ALA A CA 1
ATOM 692 C C . ALA A 1 93 ? -5.102 -6.120 -6.595 1.00 90.06 93 ALA A C 1
ATOM 694 O O . ALA A 1 93 ? -5.098 -6.142 -7.826 1.00 90.06 93 ALA A O 1
ATOM 695 N N . SER A 1 94 ? -5.448 -5.014 -5.914 1.00 85.94 94 SER A N 1
ATOM 696 C CA . SER A 1 94 ? -5.843 -3.763 -6.590 1.00 85.94 94 SER A CA 1
ATOM 697 C C . SER A 1 94 ? -4.657 -3.013 -7.201 1.00 85.94 94 SER A C 1
ATOM 699 O O . SER A 1 94 ? -4.822 -2.249 -8.156 1.00 85.94 94 SER A O 1
ATOM 701 N N . LEU A 1 95 ? -3.436 -3.255 -6.710 1.00 89.44 95 LEU A N 1
ATOM 702 C CA . LEU A 1 95 ? -2.249 -2.501 -7.121 1.00 89.44 95 LEU A CA 1
ATOM 703 C C . LEU A 1 95 ? -1.865 -2.710 -8.587 1.00 89.44 95 LEU A C 1
ATOM 705 O O . LEU A 1 95 ? -1.211 -1.846 -9.162 1.00 89.44 95 LEU A O 1
ATOM 709 N N . GLN A 1 96 ? -2.287 -3.803 -9.227 1.00 88.81 96 GLN A N 1
ATOM 710 C CA . GLN A 1 96 ? -2.042 -3.998 -10.659 1.00 88.81 96 GLN A CA 1
ATOM 711 C C . GLN A 1 96 ? -2.729 -2.915 -11.514 1.00 88.81 96 GLN A C 1
ATOM 713 O O . GLN A 1 96 ? -2.214 -2.525 -12.565 1.00 88.81 96 GLN A O 1
ATOM 718 N N . GLU A 1 97 ? -3.879 -2.413 -11.059 1.00 86.81 97 GLU A N 1
ATOM 719 C CA . GLU A 1 97 ? -4.636 -1.353 -11.728 1.00 86.81 97 GLU A CA 1
ATOM 720 C C . GLU A 1 97 ? -4.270 0.039 -11.201 1.00 86.81 97 GLU A C 1
ATOM 722 O O . GLU A 1 97 ? -4.215 1.004 -11.974 1.00 86.81 97 GLU A O 1
ATOM 727 N N . GLU A 1 98 ? -4.003 0.141 -9.895 1.00 86.31 98 GLU A N 1
ATOM 728 C CA . GLU A 1 98 ? -3.735 1.405 -9.206 1.00 86.31 98 GLU A CA 1
ATOM 729 C C . GLU A 1 98 ? -2.269 1.866 -9.303 1.00 86.31 98 GLU A C 1
ATOM 731 O O . GLU A 1 98 ? -1.999 3.063 -9.221 1.00 86.31 98 GLU A O 1
ATOM 736 N N . LEU A 1 99 ? -1.327 0.943 -9.506 1.00 88.38 99 LEU A N 1
ATOM 737 C CA . LEU A 1 99 ? 0.106 1.203 -9.682 1.00 88.38 99 LEU A CA 1
ATOM 738 C C . LEU A 1 99 ? 0.684 0.382 -10.848 1.00 88.38 99 LEU A C 1
ATOM 740 O O . LEU A 1 99 ? 1.588 -0.433 -10.648 1.00 88.38 99 LEU A O 1
ATOM 744 N N . PRO A 1 100 ? 0.197 0.569 -12.090 1.00 90.56 100 PRO A N 1
ATOM 745 C CA . PRO A 1 100 ? 0.742 -0.150 -13.228 1.00 90.56 100 PRO A CA 1
ATOM 746 C C . PRO A 1 100 ? 2.212 0.223 -13.438 1.00 90.56 100 PRO A C 1
ATOM 748 O O . PRO A 1 100 ? 2.561 1.400 -13.598 1.00 90.56 100 PRO A O 1
ATOM 751 N N . VAL A 1 101 ? 3.051 -0.809 -13.489 1.00 89.31 101 VAL A N 1
ATOM 752 C CA . VAL A 1 101 ? 4.483 -0.715 -13.777 1.00 89.31 101 VAL A CA 1
ATOM 753 C C . VAL A 1 101 ? 4.732 -1.179 -15.208 1.00 89.31 101 VAL A C 1
ATOM 755 O O . VAL A 1 101 ? 4.155 -2.170 -15.663 1.00 89.31 101 VAL A O 1
ATOM 758 N N . ARG A 1 102 ? 5.579 -0.451 -15.933 1.00 92.06 102 ARG A N 1
ATOM 759 C CA . ARG A 1 102 ? 6.062 -0.825 -17.263 1.00 92.06 102 ARG A CA 1
ATOM 760 C C . ARG A 1 102 ? 7.582 -0.848 -17.295 1.00 92.06 102 ARG A C 1
ATOM 762 O O . ARG A 1 102 ? 8.200 0.027 -16.693 1.00 92.06 102 ARG A O 1
ATOM 769 N N . LEU A 1 103 ? 8.137 -1.799 -18.035 1.00 91.38 103 LEU A N 1
ATOM 770 C CA . LEU A 1 103 ? 9.539 -1.848 -18.444 1.00 91.38 103 LEU A CA 1
ATOM 771 C C . LEU A 1 103 ? 9.566 -1.692 -19.965 1.00 91.38 103 LEU A C 1
ATOM 773 O O . LEU A 1 103 ? 8.943 -2.495 -20.654 1.00 91.38 103 LEU A O 1
ATOM 777 N N . ASP A 1 104 ? 10.179 -0.623 -20.470 1.00 90.62 104 ASP A N 1
ATOM 778 C CA . ASP A 1 104 ? 10.219 -0.295 -21.905 1.00 90.62 104 ASP A CA 1
ATOM 779 C C . ASP A 1 104 ? 8.841 -0.392 -22.581 1.00 90.62 104 ASP A C 1
ATOM 781 O O . ASP A 1 104 ? 8.631 -1.082 -23.576 1.00 90.62 104 ASP A O 1
ATOM 785 N N . ASP A 1 105 ? 7.860 0.278 -21.969 1.00 88.75 105 ASP A N 1
ATOM 786 C CA . ASP A 1 105 ? 6.441 0.296 -22.353 1.00 88.75 105 ASP A CA 1
ATOM 787 C C . ASP A 1 105 ? 5.683 -1.044 -22.241 1.00 88.75 105 ASP A C 1
ATOM 789 O O . ASP A 1 105 ? 4.450 -1.068 -22.361 1.00 88.75 105 ASP A O 1
ATOM 793 N N . VAL A 1 106 ? 6.358 -2.145 -21.905 1.00 93.88 106 VAL A N 1
ATOM 794 C CA . VAL A 1 106 ? 5.732 -3.445 -21.639 1.00 93.88 106 VAL A CA 1
ATOM 795 C C . VAL A 1 106 ? 5.168 -3.469 -20.223 1.00 93.88 106 VAL A C 1
ATOM 797 O O . VAL A 1 106 ? 5.881 -3.255 -19.247 1.00 93.88 106 VAL A O 1
ATOM 800 N N . ALA A 1 107 ? 3.868 -3.741 -20.094 1.00 94.19 107 ALA A N 1
ATOM 801 C CA . ALA A 1 107 ? 3.218 -3.863 -18.792 1.00 94.19 107 ALA A CA 1
ATOM 802 C C . ALA A 1 107 ? 3.740 -5.081 -18.020 1.00 94.19 107 ALA A C 1
ATOM 804 O O . ALA A 1 107 ? 3.670 -6.209 -18.510 1.00 94.19 107 ALA A O 1
ATOM 805 N N . LEU A 1 108 ? 4.203 -4.849 -16.792 1.00 94.12 108 LEU A N 1
ATOM 806 C CA . LEU A 1 108 ? 4.602 -5.906 -15.874 1.00 94.12 108 LEU A CA 1
ATOM 807 C C . LEU A 1 108 ? 3.401 -6.364 -15.044 1.00 94.12 108 LEU A C 1
ATOM 809 O O . LEU A 1 108 ? 2.604 -5.554 -14.566 1.00 94.12 108 LEU A O 1
ATOM 813 N N . THR A 1 109 ? 3.291 -7.679 -14.852 1.00 95.19 109 THR A N 1
ATOM 814 C CA . THR A 1 109 ? 2.428 -8.247 -13.810 1.00 95.19 109 THR A CA 1
ATOM 815 C C . THR A 1 109 ? 3.246 -8.318 -12.533 1.00 95.19 109 THR A C 1
ATOM 817 O O . THR A 1 109 ? 4.156 -9.140 -12.425 1.00 95.19 109 THR A O 1
ATOM 820 N N . MET A 1 110 ? 2.964 -7.422 -11.593 1.00 94.00 110 MET A N 1
ATOM 821 C CA . MET A 1 110 ? 3.755 -7.305 -10.373 1.00 94.00 110 MET A CA 1
ATOM 822 C C . MET A 1 110 ? 3.302 -8.354 -9.361 1.00 94.00 110 MET A C 1
ATOM 824 O O . MET A 1 110 ? 2.122 -8.439 -9.026 1.00 94.00 110 MET A O 1
ATOM 828 N N . VAL A 1 111 ? 4.251 -9.129 -8.837 1.00 95.12 111 VAL A N 1
ATOM 829 C CA . VAL A 1 111 ? 4.007 -10.007 -7.688 1.00 95.12 111 VAL A CA 1
ATOM 830 C C . VAL A 1 111 ? 4.423 -9.253 -6.432 1.00 95.12 111 VAL A C 1
ATOM 832 O O . VAL A 1 111 ? 5.612 -9.131 -6.136 1.00 95.12 111 VAL A O 1
ATOM 835 N N . TRP A 1 112 ? 3.435 -8.715 -5.722 1.00 94.44 112 TRP A N 1
ATOM 836 C CA . TRP A 1 112 ? 3.636 -8.036 -4.445 1.00 94.44 112 TRP A CA 1
ATOM 837 C C . TRP A 1 112 ? 3.773 -9.059 -3.314 1.00 94.44 112 TRP A C 1
ATOM 839 O O . TRP A 1 112 ? 3.000 -10.010 -3.218 1.00 94.44 112 TRP A O 1
ATOM 849 N N . GLY A 1 113 ? 4.765 -8.860 -2.456 1.00 92.44 113 GLY A N 1
ATOM 850 C CA . GLY A 1 113 ? 5.077 -9.699 -1.308 1.00 92.44 113 GLY A CA 1
ATOM 851 C C . GLY A 1 113 ? 5.724 -8.886 -0.190 1.00 92.44 113 GLY A C 1
ATOM 852 O O . GLY A 1 113 ? 5.646 -7.661 -0.188 1.00 92.44 113 GLY A O 1
ATOM 853 N N . GLU A 1 114 ? 6.351 -9.579 0.765 1.00 94.25 114 GLU A N 1
ATOM 854 C CA . GLU A 1 114 ? 6.878 -8.979 2.009 1.00 94.25 114 GLU A CA 1
ATOM 855 C C . GLU A 1 114 ? 5.858 -8.055 2.694 1.00 94.25 114 GLU A C 1
ATOM 857 O O . GLU A 1 114 ? 6.144 -6.878 2.910 1.00 94.25 114 GLU A O 1
ATOM 862 N N . PRO A 1 115 ? 4.651 -8.569 2.999 1.00 94.94 115 PRO A N 1
ATOM 863 C CA . PRO A 1 115 ? 3.616 -7.762 3.614 1.00 94.94 115 PRO A CA 1
ATOM 864 C C . PRO A 1 115 ? 4.054 -7.258 4.989 1.00 94.94 115 PRO A C 1
ATOM 866 O O . PRO A 1 115 ? 4.590 -8.006 5.811 1.00 94.94 115 PRO A O 1
ATOM 869 N N . TYR A 1 116 ? 3.763 -5.991 5.246 1.00 97.06 116 TYR A N 1
ATOM 870 C CA . TYR A 1 116 ? 3.910 -5.360 6.544 1.00 97.06 116 TYR A CA 1
ATOM 871 C C . TYR A 1 116 ? 2.633 -4.594 6.878 1.00 97.06 116 TYR A C 1
ATOM 873 O O . TYR A 1 116 ? 2.154 -3.793 6.077 1.00 97.06 116 TYR A O 1
ATOM 881 N N . PHE A 1 117 ? 2.088 -4.853 8.064 1.00 97.38 117 PHE A N 1
ATOM 882 C CA . PHE A 1 117 ? 0.887 -4.219 8.597 1.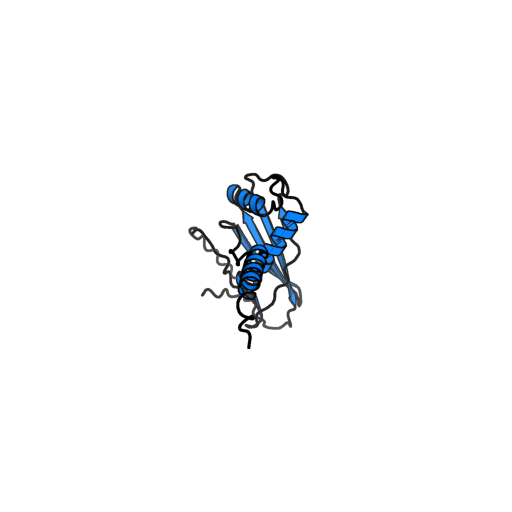00 97.38 117 PHE A CA 1
ATOM 883 C C . PHE A 1 117 ? 1.071 -4.069 10.099 1.00 97.38 117 PHE A C 1
ATOM 885 O O . PHE A 1 117 ? 1.116 -5.065 10.819 1.00 97.38 117 PHE A O 1
ATOM 892 N N . GLU A 1 118 ? 1.209 -2.837 10.575 1.00 97.50 118 GLU A N 1
ATOM 893 C CA . GLU A 1 118 ? 1.393 -2.551 11.999 1.00 97.50 118 GLU A CA 1
ATOM 894 C C . GLU A 1 118 ? 0.741 -1.209 12.378 1.00 97.50 118 GLU A C 1
ATOM 896 O O . GLU A 1 118 ? 0.879 -0.236 11.631 1.00 97.50 118 GLU A O 1
ATOM 901 N N . PRO A 1 119 ? 0.086 -1.108 13.551 1.00 97.25 119 PRO A N 1
ATOM 902 C CA . PRO A 1 119 ? -0.061 -2.166 14.551 1.00 97.25 119 PRO A CA 1
ATOM 903 C C . PRO A 1 119 ? -1.166 -3.186 14.232 1.00 97.25 119 PRO A C 1
ATOM 905 O O . PRO A 1 119 ? -2.182 -2.845 13.636 1.00 97.25 119 PRO A O 1
ATOM 908 N N . ILE A 1 120 ? -0.983 -4.416 14.717 1.00 97.25 120 ILE A N 1
ATOM 909 C CA . ILE A 1 120 ? -2.022 -5.462 14.803 1.00 97.25 120 ILE A CA 1
ATOM 910 C C . ILE A 1 120 ? -2.657 -5.447 16.209 1.00 97.25 120 ILE A C 1
ATOM 912 O O . ILE A 1 120 ? -1.988 -5.111 17.194 1.00 97.25 120 ILE A O 1
ATOM 916 N N . GLY A 1 121 ? -3.937 -5.816 16.309 1.00 97.25 121 GLY A N 1
ATOM 917 C CA . GLY A 1 121 ? -4.717 -5.881 17.550 1.00 97.25 121 GLY A CA 1
ATOM 918 C C . GLY A 1 121 ? -5.906 -4.921 17.544 1.00 97.25 121 GLY A C 1
ATOM 919 O O . GLY A 1 121 ? -6.488 -4.660 16.494 1.00 97.25 121 GLY A O 1
ATOM 920 N N . ALA A 1 122 ? -6.252 -4.394 18.722 1.00 98.31 122 ALA A N 1
ATOM 921 C CA . ALA A 1 122 ? -7.500 -3.667 18.934 1.00 98.31 122 ALA A CA 1
ATOM 922 C C . ALA A 1 122 ? -7.796 -2.600 17.878 1.00 98.31 122 ALA A C 1
ATOM 924 O O . ALA A 1 122 ? -6.987 -1.694 17.636 1.00 98.31 122 ALA A O 1
ATOM 925 N N . VAL A 1 123 ? -9.018 -2.638 17.362 1.00 98.31 123 VAL A N 1
ATOM 926 C CA . VAL A 1 123 ? -9.587 -1.623 16.489 1.00 98.31 123 VAL A CA 1
ATOM 927 C C . VAL A 1 123 ? -9.744 -0.324 17.277 1.00 98.31 123 VAL A C 1
ATOM 929 O O . VAL A 1 123 ? -10.627 -0.150 18.120 1.00 98.31 123 VAL A O 1
ATOM 932 N N . ARG A 1 124 ? -8.839 0.623 17.029 1.00 98.06 124 ARG A N 1
ATOM 933 C CA . ARG A 1 124 ? -8.805 1.922 17.710 1.00 98.06 124 ARG A CA 1
ATOM 934 C C . ARG A 1 124 ? -8.152 2.988 16.835 1.00 98.06 124 ARG A C 1
ATOM 936 O O . ARG A 1 124 ? -7.405 2.647 15.921 1.00 98.06 124 ARG A O 1
ATOM 943 N N . PRO A 1 125 ? -8.359 4.282 17.127 1.00 98.00 125 PRO A N 1
ATOM 944 C CA . PRO A 1 125 ? -7.595 5.346 16.486 1.00 98.00 125 PRO A CA 1
ATOM 945 C C . PRO A 1 125 ? -6.101 5.204 16.794 1.00 98.00 125 PRO A C 1
ATOM 947 O O . PRO A 1 125 ? -5.670 5.398 17.932 1.00 98.00 125 PRO A O 1
ATOM 950 N N . VAL A 1 126 ? -5.306 4.854 15.786 1.00 96.81 126 VAL A N 1
ATOM 951 C CA . VAL A 1 126 ? -3.854 4.67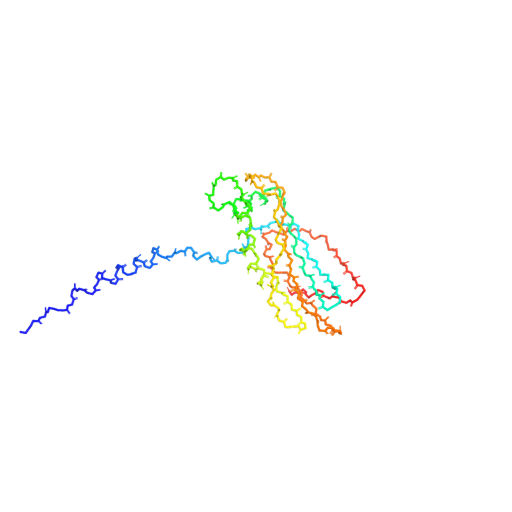3 15.900 1.00 96.81 126 VAL A CA 1
ATOM 952 C C . VAL A 1 126 ? -3.203 4.862 14.530 1.00 96.81 126 VAL A C 1
ATOM 954 O O . VAL A 1 126 ? -3.814 4.482 13.530 1.00 96.81 126 VAL A O 1
ATOM 957 N N . PRO A 1 127 ? -2.014 5.486 14.431 1.00 95.31 127 PRO A N 1
ATOM 958 C CA . PRO A 1 127 ? -1.275 5.483 13.177 1.00 95.31 127 PRO A CA 1
ATOM 959 C C . PRO A 1 127 ? -1.034 4.045 12.716 1.00 95.31 127 PRO A C 1
ATOM 961 O O . PRO A 1 127 ? -0.666 3.201 13.533 1.00 95.31 127 PRO A O 1
ATOM 964 N N . LEU A 1 128 ? -1.252 3.787 11.431 1.00 95.44 128 LEU A N 1
ATOM 965 C CA . LEU A 1 128 ? -1.116 2.465 10.823 1.00 95.44 128 LEU A CA 1
ATOM 966 C C . LEU A 1 128 ? -0.168 2.564 9.631 1.00 95.44 128 LEU A C 1
ATOM 968 O O . LEU A 1 128 ? -0.283 3.494 8.834 1.00 95.44 128 LEU A O 1
ATOM 972 N N . THR A 1 129 ? 0.732 1.601 9.491 1.00 95.31 129 THR A N 1
ATOM 973 C CA . THR A 1 129 ? 1.603 1.469 8.326 1.00 95.31 129 THR A CA 1
ATOM 974 C C . THR A 1 129 ? 1.272 0.188 7.576 1.00 95.31 129 THR A C 1
ATOM 976 O O . THR A 1 129 ? 1.159 -0.878 8.179 1.00 95.31 129 THR A O 1
ATOM 979 N N . LEU A 1 130 ? 1.156 0.310 6.254 1.00 94.69 130 LEU A N 1
ATOM 980 C CA . LEU A 1 130 ? 1.020 -0.794 5.310 1.00 94.69 130 LEU A CA 1
ATOM 981 C C . LEU A 1 130 ? 2.189 -0.733 4.334 1.00 94.69 130 LEU A C 1
ATOM 983 O O . LEU A 1 130 ? 2.430 0.320 3.744 1.00 94.69 130 LEU A O 1
ATOM 987 N N . GLU A 1 131 ? 2.894 -1.834 4.121 1.00 95.50 131 GLU A N 1
ATOM 988 C CA . GLU A 1 131 ? 3.971 -1.885 3.137 1.00 95.50 131 GLU A CA 1
ATOM 989 C C . GLU A 1 131 ? 4.007 -3.220 2.403 1.00 95.50 131 GLU A C 1
ATOM 991 O O . GLU A 1 131 ? 3.734 -4.274 2.978 1.00 95.50 131 GLU A O 1
ATOM 996 N N . VAL A 1 132 ? 4.326 -3.145 1.112 1.00 96.69 132 VAL A N 1
ATOM 997 C CA . VAL A 1 132 ? 4.530 -4.295 0.233 1.00 96.69 132 VAL A CA 1
ATOM 998 C C . VAL A 1 132 ? 5.655 -4.026 -0.752 1.00 96.69 132 VAL A C 1
ATOM 1000 O O . VAL A 1 132 ? 5.957 -2.886 -1.121 1.00 96.69 132 VAL A O 1
ATOM 1003 N N . VAL A 1 133 ? 6.273 -5.109 -1.202 1.00 96.44 133 VAL A N 1
ATOM 1004 C CA . VAL A 1 133 ? 7.450 -5.100 -2.060 1.00 96.44 133 VAL A CA 1
ATOM 1005 C C . VAL A 1 133 ? 7.199 -5.985 -3.267 1.00 96.44 133 VAL A C 1
ATOM 1007 O O . VAL A 1 133 ? 6.830 -7.145 -3.120 1.00 96.44 133 VAL A O 1
ATOM 1010 N N . ALA A 1 134 ? 7.476 -5.481 -4.461 1.00 96.62 134 ALA A N 1
ATOM 1011 C CA . ALA A 1 134 ? 7.538 -6.293 -5.667 1.00 96.62 134 ALA A CA 1
ATOM 1012 C C . ALA A 1 134 ? 8.956 -6.284 -6.242 1.00 96.62 134 ALA A C 1
ATOM 1014 O O . ALA A 1 134 ? 9.692 -5.304 -6.111 1.00 96.62 134 ALA A O 1
ATOM 1015 N N . ARG A 1 135 ? 9.344 -7.386 -6.883 1.00 96.00 135 ARG A N 1
ATOM 1016 C CA . ARG A 1 135 ? 10.627 -7.522 -7.581 1.00 96.00 135 ARG A CA 1
ATOM 1017 C C . ARG A 1 135 ? 10.402 -7.966 -9.012 1.00 96.00 135 ARG A C 1
ATOM 1019 O O . ARG A 1 135 ? 9.466 -8.718 -9.277 1.00 96.00 135 ARG A O 1
ATOM 1026 N N . PHE A 1 136 ? 11.271 -7.519 -9.904 1.00 94.62 136 PHE A N 1
ATOM 1027 C CA . PHE A 1 136 ? 11.306 -7.966 -11.289 1.00 94.62 136 PHE A CA 1
ATOM 1028 C C . PHE A 1 136 ? 12.736 -7.925 -11.822 1.00 94.62 136 PHE A C 1
ATOM 1030 O O . PHE A 1 136 ? 13.586 -7.193 -11.311 1.00 94.62 136 PHE A O 1
ATOM 1037 N N . GLU A 1 137 ? 12.986 -8.750 -12.829 1.00 93.62 137 GLU A N 1
ATOM 1038 C CA . GLU A 1 137 ? 14.285 -8.845 -13.481 1.00 93.62 137 GLU A CA 1
ATOM 1039 C C . GLU A 1 137 ? 14.427 -7.754 -14.549 1.00 93.62 137 GLU A C 1
ATOM 1041 O O . GLU A 1 137 ? 13.444 -7.314 -15.148 1.00 93.62 137 GLU A O 1
ATOM 1046 N N . LEU A 1 138 ? 15.668 -7.339 -14.760 1.00 88.50 138 LEU A N 1
ATOM 1047 C CA . LEU A 1 138 ? 16.131 -6.391 -15.760 1.00 88.50 138 LEU A CA 1
ATOM 1048 C C . LEU A 1 138 ? 17.036 -7.139 -16.740 1.00 88.50 138 LEU A C 1
ATOM 1050 O O . LEU A 1 138 ? 17.802 -8.017 -16.337 1.00 88.50 138 LEU A O 1
ATOM 1054 N N . GLU A 1 139 ? 16.986 -6.790 -18.018 1.00 87.62 139 GLU A N 1
ATOM 1055 C CA . GLU A 1 139 ? 17.868 -7.388 -19.026 1.00 87.62 139 GLU A CA 1
ATOM 1056 C C . GLU A 1 139 ? 19.247 -6.705 -19.050 1.00 87.62 139 GLU A C 1
ATOM 1058 O O . GLU A 1 139 ? 20.242 -7.299 -19.480 1.00 87.62 139 GLU A O 1
ATOM 1063 N N . GLY A 1 140 ? 19.329 -5.489 -18.501 1.00 74.81 140 GLY A N 1
ATOM 1064 C CA . GLY A 1 140 ? 20.516 -4.651 -18.486 1.00 74.81 140 GLY A CA 1
ATOM 1065 C C . GLY A 1 140 ? 20.697 -3.844 -19.771 1.00 74.81 140 GLY A C 1
ATOM 1066 O O . GLY A 1 140 ? 20.144 -4.143 -20.825 1.00 74.81 140 GLY A O 1
ATOM 1067 N N . GLY A 1 141 ? 21.524 -2.803 -19.685 1.00 80.38 141 GLY A N 1
ATOM 1068 C CA . GLY A 1 141 ? 21.604 -1.770 -20.719 1.00 80.38 141 GLY A CA 1
ATOM 1069 C C . GLY A 1 141 ? 20.726 -0.571 -20.365 1.00 80.38 141 GLY A C 1
ATOM 1070 O O . GLY A 1 141 ? 20.523 -0.284 -19.186 1.00 80.38 141 GLY A O 1
ATOM 1071 N N . ASP A 1 142 ? 20.258 0.148 -21.383 1.00 85.69 142 ASP A N 1
ATOM 1072 C CA . ASP A 1 142 ? 19.387 1.309 -21.200 1.00 85.69 142 ASP A CA 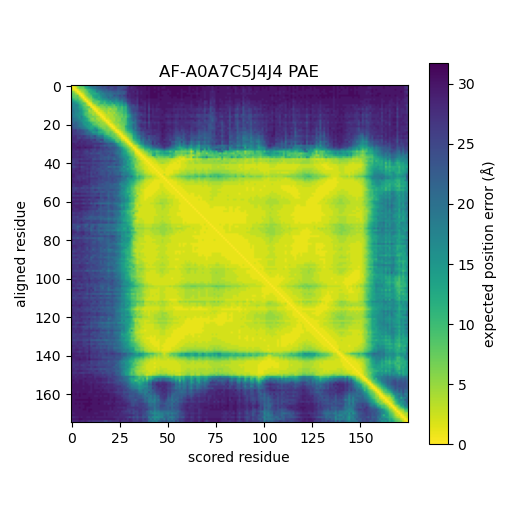1
ATOM 1073 C C . ASP A 1 142 ? 17.922 0.845 -21.200 1.00 85.69 142 ASP A C 1
ATOM 1075 O O . ASP A 1 142 ? 17.337 0.648 -22.263 1.00 85.69 142 ASP A O 1
ATOM 1079 N N . GLU A 1 143 ? 17.345 0.681 -20.009 1.00 84.56 143 GLU A N 1
ATOM 1080 C CA . GLU A 1 143 ? 15.943 0.294 -19.796 1.00 84.56 143 GLU A CA 1
ATOM 1081 C C . GLU A 1 143 ? 15.180 1.411 -19.064 1.00 84.56 143 GLU A C 1
ATOM 1083 O O . GLU A 1 143 ? 15.718 2.107 -18.197 1.00 84.56 143 GLU A O 1
ATOM 1088 N N . THR A 1 144 ? 13.898 1.586 -19.383 1.00 88.25 144 THR A N 1
ATOM 1089 C CA . THR A 1 144 ? 13.019 2.586 -18.768 1.00 88.25 144 THR A CA 1
ATOM 1090 C C . THR A 1 144 ? 11.940 1.920 -17.926 1.00 88.25 144 THR A C 1
ATOM 1092 O O . THR A 1 144 ? 11.027 1.278 -18.446 1.00 88.25 144 THR A O 1
ATOM 1095 N N . VAL A 1 145 ? 11.974 2.161 -16.614 1.00 86.50 145 VAL A N 1
ATOM 1096 C CA . VAL A 1 145 ? 10.893 1.775 -15.698 1.00 86.50 145 VAL A CA 1
ATOM 1097 C C . VAL A 1 145 ? 9.915 2.936 -15.532 1.00 86.50 145 VAL A C 1
ATOM 1099 O O . VAL A 1 145 ? 10.277 4.002 -15.036 1.00 86.50 145 VAL A O 1
ATOM 1102 N N . THR A 1 146 ? 8.653 2.720 -15.902 1.00 88.25 146 THR A N 1
ATOM 1103 C CA . THR A 1 146 ? 7.562 3.683 -15.697 1.00 88.25 146 THR A CA 1
ATOM 1104 C C . THR A 1 146 ? 6.592 3.159 -14.648 1.00 88.25 146 THR A C 1
ATOM 1106 O O . THR A 1 146 ? 6.007 2.094 -14.824 1.00 88.25 146 THR A O 1
ATOM 1109 N N . ILE A 1 147 ? 6.370 3.931 -13.585 1.00 86.19 147 ILE A N 1
ATOM 1110 C CA . ILE A 1 147 ? 5.362 3.654 -12.554 1.00 86.19 147 ILE A CA 1
ATOM 1111 C C . ILE A 1 147 ? 4.326 4.774 -12.611 1.00 86.19 147 ILE A C 1
ATOM 1113 O O . ILE A 1 147 ? 4.683 5.946 -12.490 1.00 86.19 147 ILE A O 1
ATOM 1117 N N . VAL A 1 148 ? 3.052 4.427 -12.799 1.00 84.44 148 VAL A N 1
ATOM 1118 C CA . VAL A 1 148 ? 1.962 5.414 -12.813 1.00 84.44 148 VAL A CA 1
ATOM 1119 C C . VAL A 1 148 ? 1.150 5.281 -11.532 1.00 84.44 148 VAL A C 1
ATOM 1121 O O . VAL A 1 148 ? 0.523 4.254 -11.312 1.00 84.44 148 VAL A O 1
ATOM 1124 N N . ASP A 1 149 ? 1.125 6.324 -10.707 1.00 82.62 149 ASP A N 1
ATOM 1125 C CA . ASP A 1 149 ? 0.288 6.367 -9.503 1.00 82.62 149 ASP A CA 1
ATOM 1126 C C . ASP A 1 149 ? -1.152 6.765 -9.857 1.00 82.62 149 ASP A C 1
ATOM 1128 O O . ASP A 1 149 ? -1.435 7.924 -10.167 1.00 82.62 149 ASP A O 1
ATOM 1132 N N . ARG A 1 150 ? -2.061 5.785 -9.824 1.00 83.06 150 ARG A N 1
ATOM 1133 C CA . ARG A 1 150 ? -3.507 5.939 -10.058 1.00 83.06 150 ARG A CA 1
ATOM 1134 C C . ARG A 1 150 ? -4.345 5.690 -8.807 1.00 83.06 150 ARG A C 1
ATOM 1136 O O . ARG A 1 150 ? -5.572 5.733 -8.892 1.00 83.06 150 ARG A O 1
ATOM 1143 N N . MET A 1 151 ? -3.723 5.426 -7.658 1.00 76.00 151 MET A N 1
ATOM 1144 C CA . MET A 1 151 ? -4.450 5.148 -6.420 1.00 76.00 151 MET A CA 1
ATOM 1145 C C . MET A 1 151 ? -5.334 6.350 -6.058 1.00 76.00 151 MET A C 1
ATOM 1147 O O . MET A 1 151 ? -4.842 7.477 -5.910 1.00 76.00 151 MET A O 1
ATOM 1151 N N . VAL A 1 152 ? -6.640 6.108 -5.911 1.00 66.19 152 VAL A N 1
ATOM 1152 C CA . VAL A 1 152 ? -7.660 7.154 -5.754 1.00 66.19 152 VAL A CA 1
ATOM 1153 C C . VAL A 1 152 ? -7.380 7.996 -4.507 1.00 66.19 152 VAL A C 1
ATOM 1155 O O . VAL A 1 152 ? -7.463 7.515 -3.379 1.00 66.19 152 VAL A O 1
ATOM 1158 N N . ARG A 1 153 ? -7.097 9.290 -4.699 1.00 57.94 153 ARG A N 1
ATOM 1159 C CA . ARG A 1 153 ? -7.047 10.279 -3.612 1.00 57.94 153 ARG A CA 1
ATOM 1160 C C . ARG A 1 153 ? -8.453 10.833 -3.410 1.00 57.94 153 ARG A C 1
ATOM 1162 O O . ARG A 1 153 ? -8.945 11.568 -4.262 1.00 57.94 153 ARG A O 1
ATOM 1169 N N . ARG A 1 154 ? -9.121 10.466 -2.313 1.00 49.31 154 ARG A N 1
ATOM 1170 C CA . ARG A 1 154 ? -10.495 10.936 -2.045 1.00 49.31 154 ARG A CA 1
ATOM 1171 C C . ARG A 1 154 ? -10.549 12.381 -1.531 1.00 49.31 154 ARG A C 1
ATOM 1173 O O . ARG A 1 154 ? -11.612 12.987 -1.592 1.00 49.31 154 ARG A O 1
ATOM 1180 N N . GLU A 1 155 ? -9.422 12.964 -1.113 1.00 38.88 155 GLU A N 1
ATOM 1181 C CA . GLU A 1 155 ? -9.322 14.379 -0.733 1.00 38.88 155 GLU A CA 1
ATOM 1182 C C . GLU A 1 155 ? -8.025 15.041 -1.231 1.00 38.88 155 GLU A C 1
ATOM 1184 O O . GLU A 1 155 ? -6.965 14.416 -1.303 1.00 38.88 155 GLU A O 1
ATOM 1189 N N . VAL A 1 156 ? -8.130 16.321 -1.599 1.00 35.78 156 VAL A N 1
ATOM 1190 C CA . VAL A 1 156 ? -7.056 17.140 -2.179 1.00 35.78 156 VAL A CA 1
ATOM 1191 C C . VAL A 1 156 ? -6.254 17.798 -1.052 1.00 35.78 156 VAL A C 1
ATOM 1193 O O . VAL A 1 156 ? -6.788 18.641 -0.338 1.00 35.78 156 VAL A O 1
ATOM 1196 N N . PHE A 1 157 ? -4.974 17.451 -0.909 1.00 34.75 157 PHE A N 1
ATOM 1197 C CA . PHE A 1 157 ? -4.015 18.233 -0.118 1.00 34.75 157 PHE A CA 1
ATOM 1198 C C . PHE A 1 157 ? -3.232 19.195 -1.019 1.00 34.75 157 PHE A C 1
ATOM 1200 O O . PHE A 1 157 ? -2.906 18.860 -2.162 1.00 34.75 157 PHE A O 1
ATOM 1207 N N . GLU A 1 158 ? -2.904 20.378 -0.490 1.00 32.41 158 GLU A N 1
ATOM 1208 C CA . GLU A 1 158 ? -1.969 21.306 -1.127 1.00 32.41 158 GLU A CA 1
ATOM 1209 C C . GLU A 1 158 ? -0.548 20.718 -1.132 1.00 32.41 158 GLU A C 1
ATOM 1211 O O . GLU A 1 158 ? -0.033 20.237 -0.123 1.00 32.41 158 GLU A O 1
ATOM 1216 N N . ARG A 1 159 ? 0.063 20.730 -2.320 1.00 38.06 159 ARG A N 1
ATOM 1217 C CA . ARG A 1 159 ? 1.392 20.189 -2.633 1.00 38.06 159 ARG A CA 1
ATOM 1218 C C . ARG A 1 159 ? 2.495 20.913 -1.858 1.00 38.06 159 ARG A C 1
ATOM 1220 O O . ARG A 1 159 ? 2.597 22.133 -1.923 1.00 38.06 159 ARG A O 1
ATOM 1227 N N . THR A 1 160 ? 3.429 20.149 -1.291 1.00 29.80 160 THR A N 1
ATOM 1228 C CA . THR A 1 160 ? 4.851 20.511 -1.399 1.00 29.80 160 THR A CA 1
ATOM 1229 C C . THR A 1 160 ? 5.434 19.630 -2.493 1.00 29.80 160 THR A C 1
ATOM 1231 O O . THR A 1 160 ? 5.637 18.435 -2.298 1.00 29.80 160 THR A O 1
ATOM 1234 N N . ASP A 1 161 ? 5.626 20.203 -3.676 1.00 34.16 161 ASP A N 1
ATOM 1235 C CA . ASP A 1 161 ? 6.321 19.523 -4.760 1.00 34.16 161 ASP A CA 1
ATOM 1236 C C . ASP A 1 161 ? 7.779 19.362 -4.396 1.00 34.16 161 ASP A C 1
ATOM 1238 O O . ASP A 1 161 ? 8.512 20.346 -4.295 1.00 34.16 161 ASP A O 1
ATOM 1242 N N . VAL A 1 162 ? 8.210 18.120 -4.226 1.00 29.42 162 VAL A N 1
ATOM 1243 C CA . VAL A 1 162 ? 9.628 17.819 -4.111 1.00 29.42 162 VAL A CA 1
ATOM 1244 C C . VAL A 1 162 ? 10.048 17.105 -5.385 1.00 29.42 162 VAL A C 1
ATOM 1246 O O . VAL A 1 162 ? 9.760 15.931 -5.596 1.00 29.42 162 VAL A O 1
ATOM 1249 N N . ALA A 1 163 ? 10.697 17.860 -6.269 1.00 31.27 163 ALA A N 1
ATOM 1250 C CA . ALA A 1 163 ? 11.394 17.317 -7.420 1.00 31.27 163 ALA A CA 1
ATOM 1251 C C . ALA A 1 163 ? 12.734 16.737 -6.946 1.00 31.27 163 ALA A C 1
ATOM 1253 O O . ALA A 1 163 ? 13.601 17.479 -6.485 1.00 31.27 163 ALA A O 1
ATOM 1254 N N . PHE A 1 164 ? 12.924 15.425 -7.083 1.00 30.77 164 PHE A N 1
ATOM 1255 C CA . PHE A 1 164 ? 14.240 14.805 -6.957 1.00 30.77 164 PHE A CA 1
ATOM 1256 C C . PHE A 1 164 ? 14.733 14.401 -8.341 1.00 30.77 164 PHE A C 1
ATOM 1258 O O . PHE A 1 164 ? 14.151 13.552 -9.009 1.00 30.77 164 PHE A O 1
ATOM 1265 N N . GLN A 1 165 ? 15.821 15.033 -8.769 1.00 24.94 165 GLN A N 1
ATOM 1266 C CA . GLN A 1 165 ? 16.554 14.673 -9.972 1.00 24.94 165 GLN A CA 1
ATOM 1267 C C . GLN A 1 165 ? 17.734 13.795 -9.538 1.00 24.94 165 GLN A C 1
ATOM 1269 O O . GLN A 1 165 ? 18.735 14.298 -9.029 1.00 24.94 165 GLN A O 1
ATOM 1274 N N . ILE A 1 166 ? 17.612 12.476 -9.691 1.00 34.03 166 ILE A N 1
ATOM 1275 C CA . ILE A 1 166 ? 18.727 11.549 -9.461 1.00 34.03 166 ILE A CA 1
ATOM 1276 C C . ILE A 1 166 ? 19.504 11.432 -10.777 1.00 34.03 166 ILE A C 1
ATOM 1278 O O . ILE A 1 166 ? 18.933 11.149 -11.833 1.00 34.03 166 ILE A O 1
ATOM 1282 N N . ARG A 1 167 ? 20.814 11.707 -10.739 1.00 30.03 167 ARG A N 1
ATOM 1283 C CA . ARG A 1 167 ? 21.704 11.551 -11.901 1.00 30.03 167 ARG A CA 1
ATOM 1284 C C . ARG A 1 167 ? 21.777 10.067 -12.272 1.00 30.03 167 ARG A C 1
ATOM 1286 O O . ARG A 1 167 ? 22.376 9.294 -11.537 1.00 30.03 167 ARG A O 1
ATOM 1293 N N . GLY A 1 168 ? 21.160 9.711 -13.396 1.00 37.47 168 GLY A N 1
ATOM 1294 C CA . GLY A 1 168 ? 21.070 8.341 -13.914 1.00 37.47 168 GLY A CA 1
ATOM 1295 C C . GLY A 1 168 ? 19.840 8.101 -14.795 1.00 37.47 168 GLY A C 1
ATOM 1296 O O . GLY A 1 168 ? 19.893 7.242 -15.656 1.00 37.47 168 GLY A O 1
ATOM 1297 N N . GLY A 1 169 ? 18.799 8.933 -14.658 1.00 33.38 169 GLY A N 1
ATOM 1298 C CA . GLY A 1 169 ? 17.652 8.964 -15.570 1.00 33.38 169 GLY A CA 1
ATOM 1299 C C . GLY A 1 169 ? 16.495 8.069 -15.127 1.00 33.38 169 GLY A C 1
ATOM 1300 O O . GLY A 1 169 ? 16.424 6.907 -15.485 1.00 33.38 169 GLY A O 1
ATOM 1301 N N . ALA A 1 170 ? 15.547 8.647 -14.394 1.00 41.94 170 ALA A N 1
ATOM 1302 C CA . ALA A 1 170 ? 14.175 8.158 -14.314 1.00 41.94 170 ALA A CA 1
ATOM 1303 C C . ALA A 1 170 ? 13.269 9.386 -14.455 1.00 41.94 170 ALA A C 1
ATOM 1305 O O . ALA A 1 170 ? 13.431 10.368 -13.725 1.00 41.94 170 ALA A O 1
ATOM 1306 N N . GLY A 1 171 ? 12.390 9.379 -15.454 1.00 41.00 171 GLY A N 1
ATOM 1307 C CA . GLY A 1 171 ? 11.435 10.452 -15.713 1.00 41.00 171 GLY A CA 1
ATOM 1308 C C . GLY A 1 171 ? 10.040 10.030 -15.269 1.00 41.00 171 GLY A C 1
ATOM 1309 O O . GLY A 1 171 ? 9.573 8.962 -15.648 1.00 41.00 171 GLY A O 1
ATOM 1310 N N . LEU A 1 172 ? 9.366 10.866 -14.480 1.00 34.72 172 LEU A N 1
ATOM 1311 C CA . LEU A 1 172 ? 7.954 10.672 -14.161 1.00 34.72 172 LEU A CA 1
ATOM 1312 C C . LEU A 1 172 ? 7.108 11.149 -15.350 1.00 34.72 172 LEU A C 1
ATOM 1314 O O . LEU A 1 172 ? 7.172 12.323 -15.720 1.00 34.72 172 LEU A O 1
ATOM 1318 N N . VAL A 1 173 ? 6.292 10.265 -15.925 1.00 39.69 173 VAL A N 1
ATOM 1319 C CA . VAL A 1 173 ? 5.252 10.658 -16.885 1.00 39.69 173 VAL A CA 1
ATOM 1320 C C . VAL A 1 173 ? 3.983 10.984 -16.100 1.00 39.69 173 VAL A C 1
ATOM 1322 O O . VAL A 1 173 ? 3.358 10.100 -15.520 1.00 39.69 173 VAL A O 1
ATOM 1325 N N . GLN A 1 174 ? 3.613 12.263 -16.069 1.00 31.02 174 GLN A N 1
ATOM 1326 C CA . GLN A 1 174 ? 2.317 12.718 -15.569 1.00 31.02 174 GLN A CA 1
ATOM 1327 C C . GLN A 1 174 ? 1.352 12.813 -16.759 1.00 31.02 174 GLN A C 1
ATOM 1329 O O . GLN A 1 174 ? 1.634 13.540 -17.711 1.00 31.02 174 GLN A O 1
ATOM 1334 N N . SER A 1 175 ? 0.243 12.073 -16.714 1.00 36.47 175 SER A N 1
ATOM 1335 C CA . SER A 1 175 ? -0.889 12.215 -17.644 1.00 36.47 175 SER A CA 1
ATOM 1336 C C . SER A 1 175 ? -2.069 12.868 -16.949 1.00 36.47 175 SER A C 1
ATOM 1338 O O . SER A 1 175 ? -2.403 12.360 -15.853 1.00 36.47 175 SER A O 1
#

pLDDT: mean 75.39, std 23.94, range [24.94, 98.56]

Mean predicted aligned error: 13.27 Å

Foldseek 3Di:
DDPDPDPPPPVVVVVVVVVVVVPPPPPPPPPQDLQQDWDWDWDWDDDPFKIKIKIKTKDAQVSLLSLLCVLPPVRPQFRDPVSLVVSLVVNVVCCCVQKFKDKQNHTDDWDKDPWDWPDGTGRGRDIIMTMIMTMDGHPDDDIAIEIDGRRDNNDDDDDPDDDDDDPPDHDHDDD

Nearest PDB structures (foldseek):
  8kb0-assembly2_D  TM=5.163E-01  e=6.699E-01  Anas platyrhynchos
  2c5d-assembly1_D  TM=5.120E-01  e=3.184E+00  Homo sapiens
  4ra0-assembly1_D  TM=4.115E-01  e=1.856E+00  Homo sapiens
  5imw-assembly2_B  TM=2.666E-01  e=9.945E+00  Streptococcus intermedius

Radius of gyration: 23.4 Å; Cα contacts (8 Å, |Δi|>4): 252; chains: 1; bounding box: 79×58×46 Å

Secondary structure (DSSP, 8-state):
-----SSSSHHHHHHHHHHHHHT----------S--S-EEEEEEEEETTEEEEEEEEEE-HHHHHHHHHHH-SS-SSEE-HHHHHHHHHHHHHHHHHHS-EEETTEEP---EEEEEEE--EE-SS--EEEEEEEEEE---SS--EEE------SS-PPP-------TT-------

Solvent-accessible surface area (backbone atoms only — not comparable to full-atom values): 10784 Å² total; per-residue (Å²): 138,85,92,85,86,84,88,77,64,67,67,59,57,52,53,50,53,54,53,53,63,74,64,62,63,80,77,78,65,87,67,76,65,89,68,52,60,62,52,75,4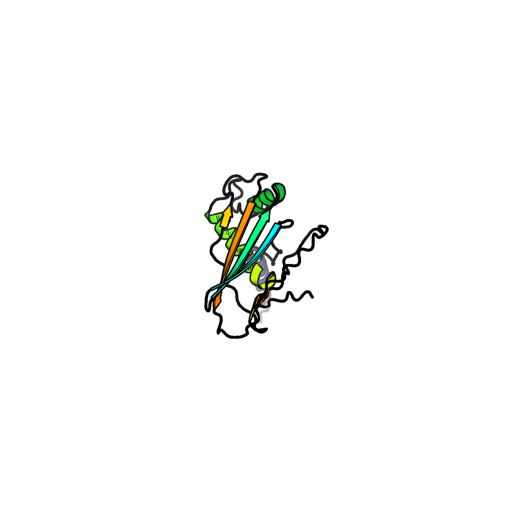7,79,46,80,48,76,58,92,48,34,38,36,40,38,45,39,36,43,23,51,30,70,50,20,20,53,50,37,58,67,22,26,78,88,66,85,53,50,26,47,70,70,31,48,53,50,42,49,55,56,53,55,64,51,36,64,75,26,47,39,37,22,52,72,85,43,77,57,87,75,58,69,37,78,79,43,71,42,76,74,36,69,55,44,75,36,61,27,38,41,32,38,34,27,64,50,80,49,93,72,81,96,76,49,71,44,71,43,87,56,65,70,69,76,63,91,75,88,82,81,88,78,87,80,85,66,95,84,77,77,73,87,76,85,131

Sequence (175 aa):
MSPRRLAAVTPLLIALTAACALLATDASAHVGHVISRAERYIKLDVDGYQARVVLSLTLGPDEGRRVLEAADEDGDGEVTRAEADAYLAQWTASLQEELPVRLDDVALTMVWGEPYFEPIGAVRPVPLTLEVVARFELEGGDETVTIVDRMVRREVFERTDVAFQIRGGAGLVQS